Protein AF-A0AAJ1U4X8-F1 (afdb_monomer)

Structure (mmCIF, N/CA/C/O backbone):
data_AF-A0AAJ1U4X8-F1
#
_entry.id   AF-A0AAJ1U4X8-F1
#
loop_
_atom_site.group_PDB
_atom_site.id
_atom_site.type_symbol
_atom_site.label_atom_id
_atom_site.label_alt_id
_atom_site.label_comp_id
_atom_site.label_asym_id
_atom_site.label_entity_id
_atom_site.label_seq_id
_atom_site.pdbx_PDB_ins_code
_atom_site.Cartn_x
_atom_site.Cartn_y
_atom_site.Cartn_z
_atom_site.occupancy
_atom_site.B_iso_or_equiv
_atom_site.auth_seq_id
_atom_site.auth_comp_id
_atom_site.auth_asym_id
_atom_site.auth_atom_id
_atom_site.pdbx_PDB_model_num
ATOM 1 N N . MET A 1 1 ? -11.018 1.760 27.581 1.00 61.88 1 MET A N 1
ATOM 2 C CA . MET A 1 1 ? -11.068 1.281 26.179 1.00 61.88 1 MET A CA 1
ATOM 3 C C . MET A 1 1 ? -9.657 0.890 25.758 1.00 61.88 1 MET A C 1
ATOM 5 O O . MET A 1 1 ? -8.740 1.658 26.011 1.00 61.88 1 MET A O 1
ATOM 9 N N . LYS A 1 2 ? -9.447 -0.322 25.229 1.00 80.44 2 LYS A N 1
ATOM 10 C CA . LYS A 1 2 ? -8.107 -0.878 24.949 1.00 80.44 2 LYS A CA 1
ATOM 11 C C . LYS A 1 2 ? -7.454 -0.145 23.764 1.00 80.44 2 LYS A C 1
ATOM 13 O O . LYS A 1 2 ? -7.539 -0.625 22.641 1.00 80.44 2 LYS A O 1
ATOM 18 N N . LEU A 1 3 ? -6.806 0.994 24.026 1.00 83.31 3 LEU A N 1
ATOM 19 C CA . LEU A 1 3 ? -6.046 1.803 23.053 1.00 83.31 3 LEU A CA 1
ATOM 20 C C . LEU A 1 3 ? -5.092 0.956 22.198 1.00 83.31 3 LEU A C 1
ATOM 22 O O . LEU A 1 3 ? -4.977 1.160 20.996 1.00 83.31 3 LEU A O 1
ATOM 26 N N . TRP A 1 4 ? -4.500 -0.074 22.798 1.00 88.62 4 TRP A N 1
ATOM 27 C CA . TRP A 1 4 ? -3.633 -1.030 22.113 1.00 88.62 4 TRP A CA 1
ATOM 28 C C . TRP A 1 4 ? -4.326 -1.821 20.993 1.00 88.62 4 TRP A C 1
ATOM 30 O O . TRP A 1 4 ? -3.722 -2.094 19.960 1.00 88.62 4 TRP A O 1
ATOM 40 N N . LYS A 1 5 ? -5.618 -2.146 21.152 1.00 83.88 5 LYS A N 1
ATOM 41 C CA . LYS A 1 5 ? -6.400 -2.789 20.084 1.00 83.88 5 LYS A CA 1
ATOM 42 C C . LYS A 1 5 ? -6.632 -1.837 18.920 1.00 83.88 5 LYS A C 1
ATOM 44 O O . LYS A 1 5 ? -6.562 -2.267 17.779 1.00 83.88 5 LYS A O 1
ATOM 49 N N . VAL A 1 6 ? -6.900 -0.565 19.210 1.00 90.00 6 VAL A N 1
ATOM 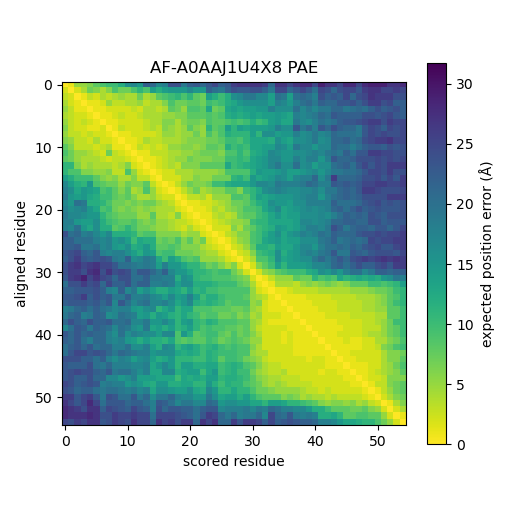50 C CA . VAL A 1 6 ? -7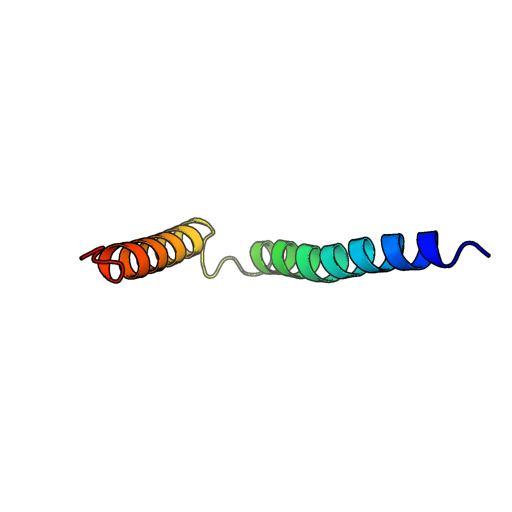.149 0.451 18.179 1.00 90.00 6 VAL A CA 1
ATOM 51 C C . VAL A 1 6 ? -5.882 0.703 17.368 1.00 90.00 6 VAL A C 1
ATOM 53 O O . VAL A 1 6 ? -5.955 0.779 16.149 1.00 90.00 6 VAL A O 1
AT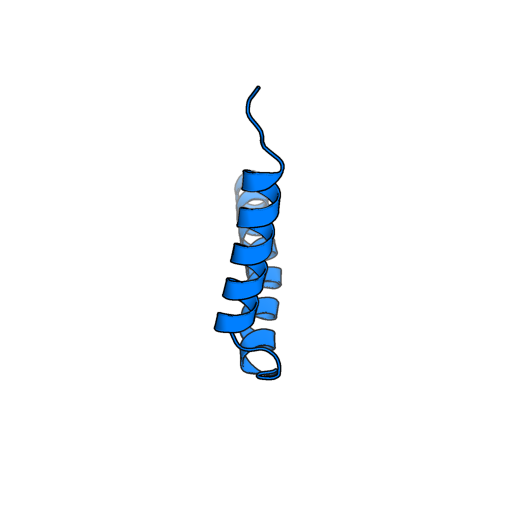OM 56 N N . LEU A 1 7 ? -4.719 0.733 18.024 1.00 87.62 7 LEU A N 1
ATOM 57 C CA . LEU A 1 7 ? -3.433 0.903 17.351 1.00 87.62 7 LEU A CA 1
ATOM 58 C C . LEU A 1 7 ? -3.103 -0.277 16.419 1.00 87.62 7 LEU A C 1
ATOM 60 O O . LEU A 1 7 ? -2.719 -0.064 15.272 1.00 87.62 7 LEU A O 1
ATOM 64 N N . GLY A 1 8 ? -3.331 -1.515 16.872 1.00 87.25 8 GLY A N 1
ATOM 65 C CA . GLY A 1 8 ? -3.166 -2.700 16.023 1.00 87.25 8 GLY A CA 1
ATOM 66 C C . GLY A 1 8 ? -4.145 -2.728 14.843 1.00 87.25 8 GLY A C 1
ATOM 67 O O . GLY A 1 8 ? -3.756 -3.042 13.718 1.00 87.25 8 GLY A O 1
ATOM 68 N N . LEU A 1 9 ? -5.406 -2.344 15.076 1.00 89.94 9 LEU A N 1
ATOM 69 C CA . LEU A 1 9 ? -6.425 -2.294 14.026 1.00 89.94 9 LEU A CA 1
ATOM 70 C C . LEU A 1 9 ? -6.137 -1.191 12.998 1.00 89.94 9 LEU A C 1
ATOM 72 O O . LEU A 1 9 ? -6.336 -1.410 11.809 1.00 89.94 9 LEU A O 1
ATOM 76 N N . ALA A 1 10 ? -5.638 -0.033 13.438 1.00 86.56 10 ALA A N 1
ATOM 77 C CA . ALA A 1 10 ? -5.280 1.083 12.567 1.00 86.56 10 ALA A CA 1
ATOM 78 C C . ALA A 1 10 ? -4.113 0.734 11.629 1.00 86.56 10 ALA A C 1
ATOM 80 O O . ALA A 1 10 ? -4.139 1.118 10.462 1.00 86.56 10 ALA A O 1
ATOM 81 N N . GLY A 1 11 ? -3.135 -0.053 12.095 1.00 85.12 11 GLY A N 1
ATOM 82 C CA . GLY A 1 11 ? -2.052 -0.561 11.244 1.00 85.12 11 GLY A CA 1
ATOM 83 C C . GLY A 1 11 ? -2.560 -1.479 10.126 1.00 85.12 11 GLY A C 1
ATOM 84 O O . GLY A 1 11 ? -2.255 -1.264 8.954 1.00 85.12 11 GLY A O 1
ATOM 85 N N . LEU A 1 12 ? -3.407 -2.458 10.463 1.00 85.06 12 LEU A N 1
ATOM 86 C CA . LEU A 1 12 ? -4.038 -3.360 9.485 1.00 85.06 12 LEU A CA 1
ATOM 87 C C . LEU A 1 12 ? -4.973 -2.611 8.521 1.00 85.06 12 LEU A C 1
ATOM 89 O O . LEU A 1 12 ? -4.963 -2.864 7.315 1.00 85.06 12 LEU A O 1
ATOM 93 N N . ALA A 1 13 ? -5.753 -1.659 9.034 1.00 86.31 13 ALA A N 1
ATOM 94 C CA . ALA A 1 13 ? -6.634 -0.817 8.230 1.00 86.31 13 ALA A CA 1
ATOM 9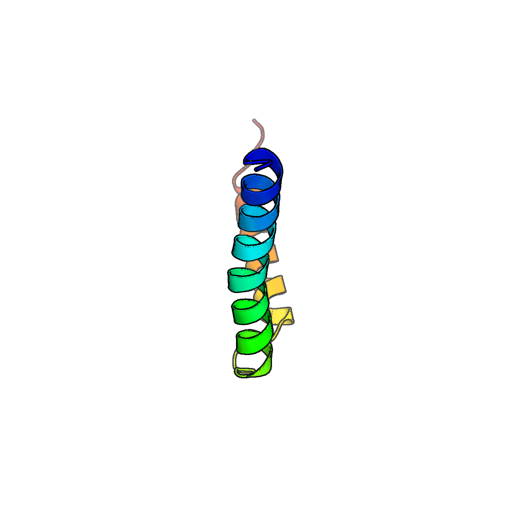5 C C . ALA A 1 13 ? -5.846 0.073 7.250 1.00 86.31 13 ALA A C 1
ATOM 97 O O . ALA A 1 13 ? -6.251 0.220 6.101 1.00 86.31 13 ALA A O 1
ATOM 98 N N . GLY A 1 14 ? -4.692 0.613 7.654 1.00 79.38 14 GLY A N 1
ATOM 99 C CA . GLY A 1 14 ? -3.842 1.438 6.787 1.00 79.38 14 GLY A CA 1
ATOM 100 C C . GLY A 1 14 ? -3.202 0.656 5.632 1.00 79.38 14 GLY A C 1
ATOM 101 O O . GLY A 1 14 ? -3.199 1.119 4.487 1.00 79.38 14 GLY A O 1
ATOM 102 N N . VAL A 1 15 ? -2.717 -0.562 5.906 1.00 81.19 15 VAL A N 1
ATOM 103 C CA . VAL A 1 15 ? -2.121 -1.440 4.881 1.00 81.19 15 VAL A CA 1
ATOM 104 C C . VAL A 1 15 ? -3.183 -1.960 3.915 1.00 81.19 15 VAL A C 1
ATOM 106 O O . VAL A 1 15 ? -2.946 -2.002 2.712 1.00 81.19 15 VAL A O 1
ATOM 109 N N . THR A 1 16 ? -4.374 -2.309 4.407 1.00 81.69 16 THR A N 1
ATOM 110 C CA . THR A 1 16 ? -5.475 -2.780 3.547 1.00 81.69 16 THR A CA 1
ATOM 111 C C . THR A 1 16 ? -6.073 -1.660 2.701 1.00 81.69 16 THR A C 1
ATOM 113 O O . THR A 1 16 ? -6.325 -1.882 1.518 1.00 81.69 16 THR A O 1
ATOM 116 N N . ALA A 1 17 ? -6.222 -0.447 3.243 1.00 73.25 17 ALA A N 1
ATOM 117 C CA . ALA A 1 17 ? -6.666 0.713 2.472 1.00 73.25 17 ALA A CA 1
ATOM 118 C C . ALA A 1 17 ? -5.716 1.016 1.300 1.00 73.25 17 ALA A C 1
ATOM 120 O O . ALA A 1 17 ? -6.172 1.246 0.183 1.00 73.25 17 ALA A O 1
ATOM 121 N N . THR A 1 18 ? -4.402 0.938 1.528 1.00 68.75 18 THR A N 1
ATOM 122 C CA . THR A 1 18 ? -3.396 1.168 0.475 1.00 68.75 18 THR A CA 1
ATOM 123 C C . THR A 1 18 ? -3.276 -0.028 -0.481 1.00 68.75 18 THR A C 1
ATOM 125 O O . THR A 1 18 ? -3.269 0.140 -1.699 1.00 68.75 18 THR A O 1
ATOM 128 N N . GLY A 1 19 ? -3.243 -1.256 0.043 1.00 68.88 19 GLY A N 1
ATOM 129 C CA . GLY A 1 19 ? -3.049 -2.478 -0.743 1.00 68.88 19 GLY A CA 1
ATOM 130 C C . GLY A 1 19 ? -4.227 -2.830 -1.656 1.00 68.88 19 GLY A C 1
ATOM 131 O O . GLY A 1 19 ? -4.019 -3.263 -2.788 1.00 68.88 19 GLY A O 1
ATOM 132 N N . VAL A 1 20 ? -5.468 -2.596 -1.214 1.00 68.31 20 VAL A N 1
ATOM 133 C CA . VAL A 1 20 ? -6.670 -2.859 -2.028 1.00 68.31 20 VAL A CA 1
ATOM 134 C C . VAL A 1 20 ? -6.780 -1.879 -3.194 1.00 68.31 20 VAL A C 1
ATOM 136 O O . VAL A 1 20 ? -7.191 -2.283 -4.281 1.00 68.31 20 VAL A O 1
ATOM 139 N N . VAL A 1 21 ? -6.385 -0.615 -3.009 1.00 65.31 21 VAL A N 1
ATOM 140 C CA . VAL A 1 21 ? -6.358 0.377 -4.096 1.00 65.31 21 VAL A CA 1
ATOM 141 C C . VAL A 1 21 ? -5.344 -0.029 -5.163 1.00 65.31 21 VAL A C 1
ATOM 143 O O . VAL A 1 21 ? -5.692 -0.032 -6.338 1.00 65.31 21 VAL A O 1
ATOM 146 N N . ILE A 1 22 ? -4.149 -0.479 -4.767 1.00 64.19 22 ILE A N 1
ATOM 147 C CA . ILE A 1 22 ? -3.117 -0.969 -5.695 1.00 64.19 22 ILE A CA 1
ATOM 148 C C . ILE A 1 22 ? -3.596 -2.222 -6.451 1.00 64.19 22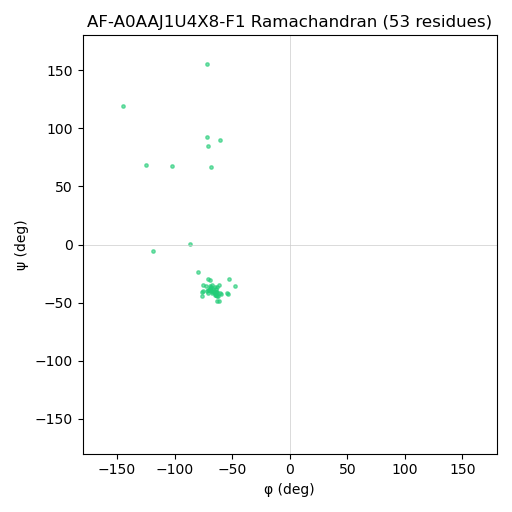 ILE A C 1
ATOM 150 O O . ILE A 1 22 ? -3.459 -2.297 -7.670 1.00 64.19 22 ILE A O 1
ATOM 154 N N . ALA A 1 23 ? -4.218 -3.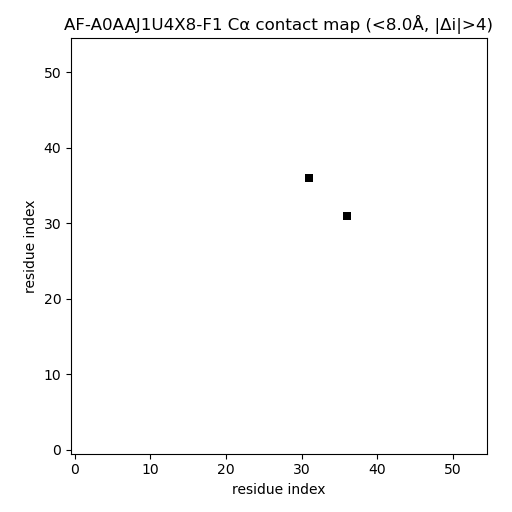186 -5.765 1.00 66.44 23 ALA A N 1
ATOM 155 C CA . ALA A 1 23 ? -4.745 -4.402 -6.394 1.00 66.44 23 ALA A CA 1
ATOM 156 C C . ALA A 1 23 ? -5.939 -4.132 -7.333 1.00 66.44 23 ALA A C 1
ATOM 158 O O . ALA A 1 23 ? -6.107 -4.795 -8.358 1.00 66.44 23 ALA A O 1
ATOM 159 N N . ARG A 1 24 ? -6.784 -3.153 -6.993 1.00 64.56 24 ARG A N 1
ATOM 160 C CA . ARG A 1 24 ? -7.935 -2.749 -7.808 1.00 64.56 24 ARG A CA 1
ATOM 161 C C . ARG A 1 24 ? -7.513 -1.927 -9.022 1.00 64.56 24 ARG A C 1
ATOM 163 O O . ARG A 1 24 ? -8.074 -2.140 -10.093 1.00 64.56 24 ARG A O 1
ATOM 170 N N . ASP A 1 25 ? -6.548 -1.025 -8.868 1.00 59.28 25 ASP A N 1
ATOM 171 C CA . ASP A 1 25 ? -6.005 -0.208 -9.958 1.00 59.28 25 ASP A CA 1
ATOM 172 C C . ASP A 1 25 ? -5.247 -1.080 -10.974 1.00 59.28 25 ASP A C 1
ATOM 174 O O . ASP A 1 25 ? -5.477 -0.936 -12.169 1.00 59.28 25 ASP A O 1
ATOM 178 N N . GLN A 1 26 ? -4.509 -2.102 -10.515 1.00 56.34 26 GLN A N 1
ATOM 179 C CA . GLN A 1 26 ? -3.944 -3.168 -11.364 1.00 56.34 26 GLN A CA 1
ATOM 180 C C . GLN A 1 26 ? -5.008 -3.877 -12.222 1.00 56.34 26 GLN A C 1
ATOM 182 O O . GLN A 1 26 ? -4.794 -4.133 -13.404 1.00 56.34 26 GLN A O 1
ATOM 187 N N . ARG A 1 27 ? -6.188 -4.177 -11.656 1.00 59.56 27 ARG A N 1
ATOM 188 C CA . ARG A 1 27 ? -7.288 -4.814 -12.403 1.00 59.56 27 ARG A CA 1
ATOM 189 C C . ARG A 1 27 ? -8.002 -3.845 -13.347 1.00 59.56 27 ARG A C 1
ATOM 191 O O . ARG A 1 27 ? -8.472 -4.261 -14.402 1.00 59.56 27 ARG A O 1
ATOM 198 N N . ALA A 1 28 ? -8.131 -2.581 -12.952 1.00 56.69 28 ALA A N 1
ATOM 199 C CA . ALA A 1 28 ? -8.821 -1.554 -13.727 1.00 56.69 28 ALA A CA 1
ATOM 200 C C . ALA A 1 28 ? -7.952 -0.977 -14.861 1.00 56.69 28 ALA A C 1
ATOM 202 O O . ALA A 1 28 ? -8.497 -0.476 -15.843 1.00 56.69 28 ALA A O 1
ATOM 203 N N . ARG A 1 29 ? -6.620 -1.067 -14.747 1.00 49.50 29 ARG A N 1
ATOM 204 C CA . ARG A 1 29 ? -5.636 -0.549 -15.704 1.00 49.50 29 ARG A CA 1
ATOM 205 C C . ARG A 1 29 ? -4.685 -1.648 -16.173 1.00 49.50 29 ARG A C 1
ATOM 207 O O . ARG A 1 29 ? -3.486 -1.597 -15.920 1.00 49.50 29 ARG A O 1
ATOM 214 N N . ALA A 1 30 ? -5.191 -2.608 -16.934 1.00 55.31 30 ALA A N 1
ATOM 215 C CA . ALA A 1 30 ? -4.344 -3.455 -17.771 1.00 55.31 30 ALA A CA 1
ATOM 216 C C . ALA A 1 30 ? -3.720 -2.632 -18.929 1.00 55.31 30 ALA A C 1
ATOM 218 O O . ALA A 1 30 ? -4.073 -2.808 -20.090 1.00 55.31 30 ALA A O 1
ATOM 219 N N . GLN A 1 31 ? -2.834 -1.686 -18.596 1.00 56.69 31 GLN A N 1
ATOM 220 C CA . GLN A 1 31 ? -1.927 -0.984 -19.518 1.00 56.69 31 GLN A CA 1
ATOM 221 C C . GLN A 1 31 ? -0.442 -1.211 -19.173 1.00 56.69 31 GLN A C 1
ATOM 223 O O . GLN A 1 31 ? 0.416 -0.805 -19.947 1.00 56.69 31 GLN A O 1
ATOM 228 N N . LEU A 1 32 ? -0.128 -1.894 -18.065 1.00 53.78 32 LEU A N 1
ATOM 229 C CA . LEU A 1 32 ? 1.174 -2.526 -17.842 1.00 53.78 32 LEU A CA 1
ATOM 230 C C . LEU A 1 32 ? 0.938 -3.821 -17.059 1.00 53.78 32 LEU A C 1
ATOM 232 O O . LEU A 1 32 ? 0.337 -3.810 -15.985 1.00 53.78 32 LEU A O 1
ATOM 236 N N . THR A 1 33 ? 1.308 -4.946 -17.648 1.00 64.56 33 THR A N 1
ATOM 237 C CA . THR A 1 33 ? 0.966 -6.282 -17.156 1.00 64.56 33 THR A CA 1
ATOM 238 C C . THR A 1 33 ? 1.745 -6.635 -15.879 1.00 64.56 33 THR A C 1
ATOM 240 O O . THR A 1 33 ? 2.838 -6.112 -15.647 1.00 64.56 33 THR A O 1
ATOM 243 N N . PRO A 1 34 ? 1.231 -7.544 -15.027 1.00 64.31 34 PRO A N 1
ATOM 244 C CA . PRO A 1 34 ? 1.951 -8.016 -13.839 1.00 64.31 34 PRO A CA 1
ATOM 245 C C . PRO A 1 34 ? 3.368 -8.526 -14.144 1.00 64.31 34 PRO A C 1
ATOM 247 O O . PRO A 1 34 ? 4.266 -8.428 -13.304 1.00 64.31 34 PRO A O 1
ATOM 250 N N . ASP A 1 35 ? 3.571 -9.046 -15.353 1.00 63.56 35 ASP A N 1
ATOM 251 C CA . ASP A 1 35 ? 4.853 -9.549 -15.832 1.00 63.56 35 ASP A CA 1
ATOM 252 C C . ASP A 1 35 ? 5.845 -8.422 -16.139 1.00 63.56 35 ASP A C 1
ATOM 254 O O . ASP A 1 35 ? 7.021 -8.552 -15.812 1.00 63.56 35 ASP A O 1
ATOM 258 N N . GLU A 1 36 ? 5.394 -7.272 -16.643 1.00 69.81 36 GLU A N 1
ATOM 259 C CA . GLU A 1 36 ? 6.246 -6.088 -16.839 1.00 69.81 36 GLU A CA 1
ATOM 260 C C . GLU A 1 36 ? 6.694 -5.471 -15.515 1.00 69.81 36 GLU A C 1
ATOM 262 O O . GLU A 1 36 ? 7.842 -5.047 -15.375 1.00 69.81 36 GLU A O 1
ATOM 267 N N . VAL A 1 37 ? 5.824 -5.474 -14.502 1.00 74.56 37 VAL A N 1
ATOM 268 C CA . VAL A 1 37 ? 6.214 -5.063 -13.146 1.00 74.56 37 VAL A CA 1
ATOM 269 C C . VAL A 1 37 ? 7.273 -6.017 -12.588 1.00 74.56 37 VAL A C 1
ATOM 271 O O . VAL A 1 37 ? 8.253 -5.570 -11.990 1.00 74.56 37 VAL A O 1
ATOM 274 N N . ARG A 1 38 ? 7.121 -7.329 -12.816 1.00 79.62 38 ARG A N 1
ATOM 275 C CA . ARG A 1 38 ? 8.095 -8.345 -12.393 1.00 79.62 38 ARG A CA 1
ATOM 276 C C . ARG A 1 38 ? 9.422 -8.216 -13.136 1.00 79.62 38 ARG A C 1
ATOM 278 O O . ARG A 1 38 ? 10.464 -8.329 -12.497 1.00 79.62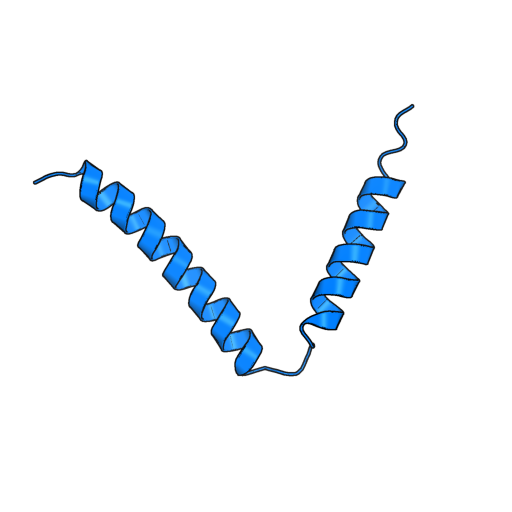 38 ARG A O 1
ATOM 285 N N . ALA A 1 39 ? 9.378 -7.942 -14.437 1.00 80.81 39 ALA A N 1
ATOM 286 C CA . ALA A 1 39 ? 10.551 -7.702 -15.265 1.00 80.81 39 ALA A CA 1
ATOM 287 C C . ALA A 1 39 ? 11.311 -6.461 -14.787 1.00 80.81 39 ALA A C 1
ATOM 289 O O . ALA A 1 39 ? 12.517 -6.522 -14.586 1.00 80.81 39 ALA A O 1
ATOM 290 N N . ARG A 1 40 ? 10.605 -5.366 -14.485 1.00 81.19 40 ARG A N 1
ATOM 291 C CA . ARG A 1 40 ? 11.226 -4.137 -13.968 1.00 81.19 40 ARG A CA 1
ATOM 292 C C . ARG A 1 40 ? 11.776 -4.296 -12.552 1.00 81.19 40 ARG A C 1
ATOM 294 O O . ARG A 1 40 ? 12.744 -3.634 -12.186 1.00 81.19 40 ARG A O 1
ATOM 301 N N . LEU A 1 41 ? 11.157 -5.152 -11.739 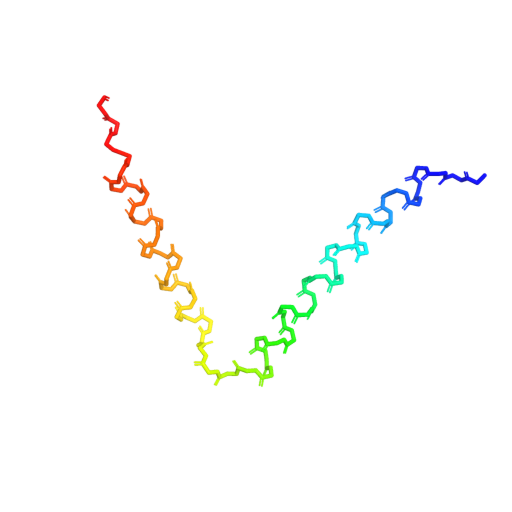1.00 86.38 41 LEU A N 1
ATOM 302 C CA . LEU A 1 41 ? 11.675 -5.502 -10.419 1.00 86.38 41 LEU A CA 1
ATOM 303 C C . LEU A 1 41 ? 12.925 -6.386 -10.523 1.00 86.38 41 LEU A C 1
ATOM 305 O O . LEU A 1 41 ? 13.870 -6.149 -9.778 1.00 86.38 41 LEU A O 1
ATOM 309 N N . HIS A 1 42 ? 12.952 -7.343 -11.457 1.00 89.12 42 HIS A N 1
ATOM 310 C CA . HIS A 1 42 ? 14.152 -8.126 -11.771 1.00 89.12 42 HIS A CA 1
ATOM 311 C C . HIS A 1 42 ? 15.281 -7.232 -12.275 1.00 89.12 42 HIS A C 1
ATOM 313 O O . HIS A 1 42 ? 16.358 -7.274 -11.704 1.00 89.12 42 HIS A O 1
ATOM 319 N N . GLU A 1 43 ? 15.009 -6.346 -13.233 1.00 87.06 43 GLU A N 1
ATOM 320 C CA . GLU A 1 43 ? 15.976 -5.375 -13.763 1.00 87.06 43 GLU A CA 1
ATOM 321 C C . GLU A 1 43 ? 16.612 -4.539 -12.638 1.00 87.06 43 GLU A C 1
ATOM 323 O O . GLU A 1 43 ? 17.824 -4.339 -12.596 1.00 87.06 43 GLU A O 1
ATOM 328 N N . ARG A 1 44 ? 15.809 -4.089 -11.664 1.00 86.25 44 ARG A N 1
ATOM 329 C CA . ARG A 1 44 ? 16.326 -3.359 -10.498 1.00 86.25 44 ARG A CA 1
ATOM 330 C C . ARG A 1 44 ? 17.107 -4.247 -9.537 1.00 86.25 44 ARG A C 1
ATOM 332 O O . ARG A 1 44 ? 18.129 -3.802 -9.029 1.00 86.25 44 ARG A O 1
ATOM 339 N N . LEU A 1 45 ? 16.643 -5.463 -9.265 1.00 89.50 45 LEU A N 1
ATOM 340 C CA . LEU A 1 45 ? 17.345 -6.395 -8.383 1.00 89.50 45 LEU A CA 1
ATOM 341 C C . LEU A 1 45 ? 18.699 -6.783 -8.982 1.00 89.50 45 LEU A C 1
ATOM 343 O O . LEU A 1 45 ? 19.698 -6.735 -8.278 1.00 89.50 45 LEU A O 1
ATOM 347 N N . GLU A 1 46 ? 18.746 -7.062 -10.281 1.00 86.25 46 GLU A N 1
ATOM 348 C CA . GLU A 1 46 ? 19.977 -7.282 -11.041 1.00 86.25 46 GLU A CA 1
ATOM 349 C C . GLU A 1 46 ? 20.875 -6.047 -11.009 1.00 86.25 46 GLU A C 1
ATOM 351 O O . GLU A 1 46 ? 22.070 -6.185 -10.784 1.00 86.25 46 GLU A O 1
ATOM 356 N N . SER A 1 47 ? 20.317 -4.836 -11.140 1.00 83.38 47 SER A N 1
ATOM 357 C CA . SER A 1 47 ? 21.102 -3.601 -11.015 1.00 83.38 47 SER A CA 1
ATOM 358 C C . SER A 1 47 ? 21.712 -3.423 -9.623 1.00 83.38 47 SER A C 1
ATOM 360 O O . SER A 1 47 ? 22.837 -2.956 -9.519 1.00 83.38 47 SER A O 1
ATOM 362 N N . VAL A 1 48 ? 21.003 -3.819 -8.561 1.00 87.19 48 VAL A N 1
ATOM 363 C CA . VAL A 1 48 ? 21.490 -3.731 -7.177 1.00 87.19 48 VAL A CA 1
ATOM 364 C C . VAL A 1 48 ? 22.509 -4.828 -6.892 1.00 87.19 48 VAL A C 1
ATOM 366 O O . VAL A 1 48 ? 23.524 -4.533 -6.288 1.00 87.19 48 VAL A O 1
ATOM 369 N N . VAL A 1 49 ? 22.285 -6.056 -7.364 1.00 84.19 49 VAL A N 1
ATOM 370 C CA . VAL A 1 49 ? 23.242 -7.170 -7.250 1.00 84.19 49 VAL A CA 1
ATOM 371 C C . VAL A 1 49 ? 24.516 -6.890 -8.043 1.00 84.19 49 VAL A C 1
ATOM 373 O O . VAL A 1 49 ? 25.607 -7.150 -7.559 1.00 84.19 49 VAL A O 1
ATOM 376 N N . ALA A 1 50 ? 24.402 -6.332 -9.248 1.00 77.62 50 ALA A N 1
ATOM 377 C CA . ALA A 1 50 ? 25.558 -5.934 -10.045 1.00 77.62 50 ALA A CA 1
ATOM 378 C C . ALA A 1 50 ? 26.277 -4.709 -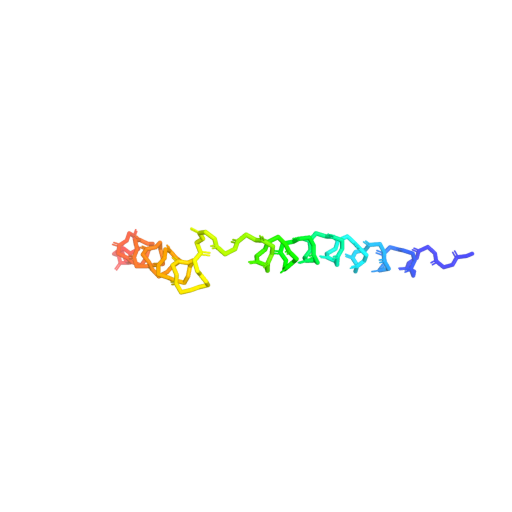9.452 1.00 77.62 50 ALA A C 1
ATOM 380 O O . ALA A 1 50 ? 27.485 -4.567 -9.624 1.00 77.62 50 ALA A O 1
ATOM 381 N N . ALA A 1 51 ? 25.539 -3.829 -8.766 1.00 76.12 51 ALA A N 1
ATOM 382 C CA . ALA A 1 51 ? 26.076 -2.690 -8.023 1.00 76.12 51 ALA A CA 1
ATOM 383 C C . ALA A 1 51 ? 26.492 -3.031 -6.584 1.00 76.12 51 ALA A C 1
ATOM 385 O O . ALA A 1 51 ? 27.001 -2.148 -5.896 1.00 76.12 51 ALA A O 1
ATOM 386 N N . ASP A 1 52 ? 26.335 -4.286 -6.159 1.00 67.56 52 ASP A N 1
ATOM 387 C CA . ASP A 1 52 ? 26.947 -4.868 -4.967 1.00 67.56 52 ASP A CA 1
ATOM 388 C C . ASP A 1 52 ? 28.144 -5.739 -5.401 1.00 67.56 52 ASP A C 1
ATOM 390 O O . ASP A 1 52 ? 28.094 -6.971 -5.324 1.00 67.56 52 ASP A O 1
ATOM 394 N N . PRO A 1 53 ? 29.234 -5.134 -5.925 1.00 64.88 53 PRO A N 1
ATOM 395 C CA . PRO A 1 53 ? 30.506 -5.812 -5.976 1.00 64.88 53 PRO A CA 1
ATOM 396 C C . PRO A 1 53 ? 30.978 -5.857 -4.528 1.00 64.88 53 PRO A C 1
ATOM 398 O O . PRO A 1 53 ? 31.561 -4.904 -4.019 1.00 64.88 53 PRO A O 1
ATOM 401 N N . SER A 1 54 ? 30.659 -6.942 -3.834 1.00 62.78 54 SER A N 1
ATOM 402 C CA . SER A 1 54 ? 31.373 -7.291 -2.616 1.00 62.78 54 SER A CA 1
ATOM 403 C C . SER A 1 54 ? 32.853 -7.500 -2.976 1.00 62.78 54 SER A C 1
ATOM 405 O O . SER A 1 54 ? 33.253 -8.601 -3.357 1.00 62.78 54 SER A O 1
ATOM 407 N N . ASP A 1 55 ? 33.611 -6.406 -2.905 1.00 46.50 55 ASP A N 1
ATOM 408 C CA . ASP A 1 55 ? 35.055 -6.292 -2.683 1.00 46.50 55 ASP A CA 1
ATOM 409 C C . ASP A 1 55 ? 35.242 -5.475 -1.390 1.00 46.50 55 ASP A C 1
ATOM 411 O O . ASP A 1 55 ? 34.631 -4.381 -1.289 1.00 46.50 55 ASP A O 1
#

pLDDT: mean 74.15, std 12.19, range [46.5, 90.0]

Radius of gyration: 18.15 Å; Cα contacts (8 Å, |Δi|>4): 1; chains: 1; bounding box: 46×11×46 Å

Solvent-accessible surface area (backbone atoms only — not comparable to full-atom values): 3277 Å² total; per-residue (Å²): 130,68,61,70,58,52,54,56,48,50,53,54,49,53,52,48,60,53,49,49,50,55,58,48,46,53,70,75,45,80,83,66,52,76,64,56,56,50,49,55,49,46,55,49,49,50,51,49,54,68,69,51,69,90,122

Sequence (55 aa):
MKLWKVLGLAGLAGVTATGVVIARDQRARAQLTPDEVRARLHERLESVVAADPSD

Secondary structure (DSSP, 8-state):
--HHHHHHHHHHHHHHHHHHHHHHHHHH-TTS-HHHHHHHHHHHHHHHHHT----

Foldseek 3Di:
DPVVVVVVVVVVVVCCVVVVVVVVVQVVDPPAHPVNVVVVVVVVVVVVVVVPPPD

Mean predicted aligned error: 12.56 Å

Organism: NCBI:txid1457234